Protein AF-G8RK51-F1 (afdb_monomer_lite)

Secondary structure (DSSP, 8-state):
-HHHHHHHHHHHHHHHHTTT--HHHHHHHHHHHHHHHHTTT-HHHHHHHHHHHHHHHHHTT--HHHHHHHHHHHHHHHHHHHHS---HHHHHHHHHHHHHHHHHHHS----TTHHHHHHHHHHHHHHHHHHHHHTT-

Radius of gyration: 16.53 Å; chains: 1; bounding box: 32×39×43 Å

Foldseek 3Di:
DLLVLLLVLQLLLLCLLCVQDDPVLVVLSVVLNVLSVVCSVPVVSLVVSLVSSVVSCVVRVHPLVSNLSSQLSSQSNNCCSPVVDDDPVNNCVSVVVSVVSVVVVVDPDPDPCVVVVVVVVVVVVVCVVCVVVPVPD

Sequence (137 aa):
MNRALSTAFGLVMIAAAAVQADDAALIAAGLATLAVLVGNIFRPVATLAVLMSAAVLVLTDAPAMLAALSGLCAACYLVLRHTAIITAPTVIGAVGFTAAGLAAVSLPLQLPWVPLAAPLAVIALVALASRPFWVGR

Organism: Mycolicibacterium rhodesiae (strain NBB3) (NCBI:txid710685)

Structure (mmCIF, N/CA/C/O backbone):
data_AF-G8RK51-F1
#
_entry.id   AF-G8RK51-F1
#
loop_
_atom_site.group_PDB
_atom_site.id
_atom_site.type_symbol
_atom_site.label_atom_id
_atom_site.label_alt_id
_atom_site.label_comp_id
_atom_site.label_asym_id
_atom_site.label_entity_id
_atom_site.label_seq_id
_atom_site.pdbx_PDB_ins_code
_atom_site.Cartn_x
_atom_site.Cartn_y
_atom_site.Cartn_z
_atom_site.occupancy
_atom_site.B_iso_or_equiv
_atom_site.auth_seq_id
_atom_site.auth_comp_id
_atom_site.auth_asym_id
_atom_site.auth_atom_id
_atom_site.pdbx_PDB_model_num
ATOM 1 N N . MET A 1 1 ? 12.379 -18.432 -10.688 1.00 57.75 1 MET A N 1
ATOM 2 C CA . MET A 1 1 ? 12.466 -17.794 -9.355 1.00 57.75 1 MET A CA 1
ATOM 3 C C . MET A 1 1 ? 11.238 -16.944 -8.997 1.00 57.75 1 MET A C 1
ATOM 5 O O . MET A 1 1 ? 10.668 -17.143 -7.936 1.00 57.75 1 MET A O 1
ATOM 9 N N . ASN A 1 2 ? 10.775 -16.036 -9.867 1.00 69.81 2 ASN A N 1
ATOM 10 C CA . ASN A 1 2 ? 9.863 -14.946 -9.458 1.00 69.81 2 ASN A CA 1
ATOM 11 C C . ASN A 1 2 ? 8.427 -15.373 -9.112 1.00 69.81 2 ASN A C 1
ATOM 13 O O . ASN A 1 2 ? 7.756 -14.684 -8.350 1.00 69.81 2 ASN A O 1
ATOM 17 N N . ARG A 1 3 ? 7.960 -16.526 -9.613 1.00 74.31 3 ARG A N 1
ATOM 18 C CA . ARG A 1 3 ? 6.620 -17.041 -9.281 1.00 74.31 3 ARG A CA 1
ATOM 19 C C . ARG A 1 3 ? 6.511 -17.492 -7.824 1.00 74.31 3 ARG A C 1
ATOM 21 O O . ARG A 1 3 ? 5.536 -17.133 -7.184 1.00 74.31 3 ARG A O 1
ATOM 28 N N . ALA A 1 4 ? 7.519 -18.194 -7.300 1.00 80.25 4 ALA A N 1
ATOM 29 C CA . ALA A 1 4 ? 7.536 -18.654 -5.908 1.00 80.25 4 ALA A CA 1
ATOM 30 C C . ALA A 1 4 ? 7.608 -17.479 -4.916 1.00 80.25 4 ALA A C 1
ATOM 32 O O . ALA A 1 4 ? 6.890 -17.454 -3.920 1.00 80.25 4 ALA A O 1
ATOM 33 N N . LEU A 1 5 ? 8.424 -16.465 -5.230 1.00 80.50 5 LEU A N 1
ATOM 34 C CA . LEU A 1 5 ? 8.485 -15.219 -4.459 1.00 80.50 5 LEU A CA 1
ATOM 35 C C . LEU A 1 5 ? 7.157 -14.457 -4.510 1.00 80.50 5 LEU A C 1
ATOM 37 O O . LEU A 1 5 ? 6.667 -14.019 -3.477 1.00 80.50 5 LEU A O 1
ATOM 41 N N . SER A 1 6 ? 6.542 -14.345 -5.692 1.00 80.06 6 SER A N 1
ATOM 42 C CA . SER A 1 6 ? 5.220 -13.730 -5.847 1.00 80.06 6 SER A CA 1
ATOM 43 C C . SER A 1 6 ? 4.178 -14.456 -4.991 1.00 80.06 6 SER A C 1
ATOM 45 O O . SER A 1 6 ? 3.515 -13.818 -4.180 1.00 80.06 6 SER A O 1
ATOM 47 N N . THR A 1 7 ? 4.087 -15.787 -5.066 1.00 81.50 7 THR A N 1
ATOM 48 C CA . THR A 1 7 ? 3.148 -16.551 -4.229 1.00 81.50 7 THR A CA 1
ATOM 49 C C . THR A 1 7 ? 3.434 -16.395 -2.739 1.00 81.50 7 THR A C 1
ATOM 51 O O . THR A 1 7 ? 2.490 -16.264 -1.971 1.00 81.50 7 THR A O 1
ATOM 54 N N . ALA A 1 8 ? 4.705 -16.339 -2.326 1.00 84.88 8 ALA A N 1
ATOM 55 C CA . ALA A 1 8 ? 5.065 -16.102 -0.931 1.00 84.88 8 ALA A CA 1
ATOM 56 C C . ALA A 1 8 ? 4.563 -14.733 -0.445 1.00 84.88 8 ALA A C 1
ATOM 58 O O . ALA A 1 8 ? 3.883 -14.668 0.574 1.00 84.88 8 ALA A O 1
ATOM 59 N N . PHE A 1 9 ? 4.796 -13.657 -1.206 1.00 83.12 9 PHE A N 1
ATOM 60 C CA . PHE A 1 9 ? 4.247 -12.333 -0.884 1.00 83.12 9 PHE A CA 1
ATOM 61 C C . PHE A 1 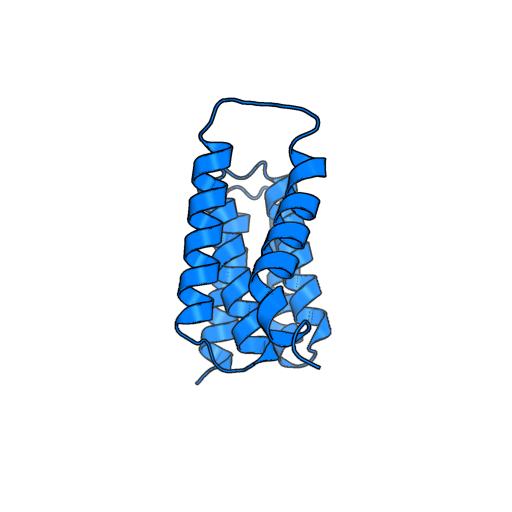9 ? 2.713 -12.326 -0.861 1.00 83.12 9 PHE A C 1
ATOM 63 O O . PHE A 1 9 ? 2.121 -11.723 0.030 1.00 83.12 9 PHE A O 1
ATOM 70 N N . GLY A 1 10 ? 2.064 -13.034 -1.790 1.00 80.81 10 GLY A N 1
ATOM 71 C CA . GLY A 1 10 ? 0.608 -13.177 -1.802 1.00 80.81 10 GLY A CA 1
ATOM 72 C C . GLY A 1 10 ? 0.065 -13.891 -0.557 1.00 80.81 10 GLY A C 1
ATOM 73 O O . GLY A 1 10 ? -0.952 -13.483 -0.008 1.00 80.81 10 GLY A O 1
ATOM 74 N N . LEU A 1 11 ? 0.759 -14.919 -0.066 1.00 84.75 11 LEU A N 1
ATOM 75 C CA . LEU A 1 11 ? 0.377 -15.624 1.160 1.00 84.75 11 LEU A CA 1
ATOM 76 C C . LEU A 1 11 ? 0.626 -14.781 2.414 1.00 84.75 11 LEU A C 1
ATOM 78 O O . LEU A 1 11 ? -0.229 -14.754 3.293 1.00 84.75 11 LEU A O 1
ATOM 82 N N . VAL A 1 12 ? 1.747 -14.054 2.486 1.00 86.06 12 VAL A N 1
ATOM 83 C CA . VAL A 1 12 ? 2.033 -13.140 3.607 1.00 86.06 12 VAL A CA 1
ATOM 84 C C . VAL A 1 12 ? 1.001 -12.011 3.671 1.00 86.06 12 VAL A C 1
ATOM 86 O O . VAL A 1 12 ? 0.545 -11.674 4.759 1.00 86.06 12 VAL A O 1
ATOM 89 N N . MET A 1 13 ? 0.573 -11.475 2.522 1.00 89.00 13 MET A N 1
ATOM 90 C CA . MET A 1 13 ? -0.523 -10.500 2.430 1.00 89.00 13 MET A CA 1
ATOM 91 C C . MET A 1 13 ? -1.809 -11.028 3.084 1.00 89.00 13 MET A C 1
ATOM 93 O O . MET A 1 13 ? -2.408 -10.345 3.915 1.00 89.00 13 MET A O 1
ATOM 97 N N . ILE A 1 14 ? -2.217 -12.251 2.737 1.00 83.69 14 ILE A N 1
ATOM 98 C CA . ILE A 1 14 ? -3.448 -12.853 3.268 1.00 83.69 14 ILE A CA 1
ATOM 99 C C . ILE A 1 14 ? -3.297 -13.172 4.752 1.00 83.69 14 ILE A C 1
ATOM 101 O O . ILE A 1 14 ? -4.195 -12.873 5.532 1.00 83.69 14 ILE A O 1
ATOM 105 N N . ALA A 1 15 ? -2.153 -13.728 5.152 1.00 83.81 15 ALA A N 1
ATOM 106 C CA . ALA A 1 15 ? -1.871 -14.041 6.546 1.00 83.81 15 ALA A CA 1
ATOM 107 C C . ALA A 1 15 ? -1.921 -12.784 7.425 1.00 83.81 15 ALA A C 1
ATOM 109 O O . ALA A 1 15 ? -2.547 -12.810 8.478 1.00 83.81 15 ALA A O 1
ATOM 110 N N . ALA A 1 16 ? -1.334 -11.672 6.969 1.00 80.69 16 ALA A N 1
ATOM 111 C CA . ALA A 1 16 ? -1.388 -10.391 7.672 1.00 80.69 16 ALA A CA 1
ATOM 112 C C . ALA A 1 16 ? -2.821 -9.846 7.785 1.00 80.69 16 ALA A C 1
ATOM 114 O O . ALA A 1 16 ? -3.172 -9.269 8.811 1.00 80.69 16 ALA A O 1
ATOM 115 N N . ALA A 1 17 ? -3.656 -10.049 6.760 1.00 79.81 17 ALA A N 1
ATOM 116 C CA . ALA A 1 17 ? -5.062 -9.653 6.797 1.00 79.81 17 ALA A CA 1
ATOM 117 C C . ALA A 1 17 ? -5.913 -10.536 7.725 1.00 79.81 17 ALA A C 1
ATOM 119 O O . ALA A 1 17 ? -6.859 -10.048 8.329 1.00 79.81 17 ALA A O 1
ATOM 120 N N . ALA A 1 18 ? -5.572 -11.817 7.858 1.00 82.38 18 ALA A N 1
ATOM 121 C CA . ALA A 1 18 ? -6.374 -12.799 8.582 1.00 82.38 18 ALA A CA 1
ATOM 122 C C . ALA A 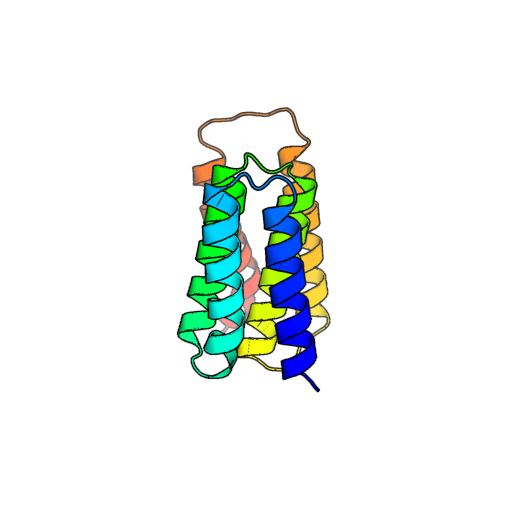1 18 ? -6.031 -12.935 10.079 1.00 82.38 18 ALA A C 1
ATOM 124 O O . ALA A 1 18 ? -6.638 -13.758 10.756 1.00 82.38 18 ALA A O 1
ATOM 125 N N . VAL A 1 19 ? -5.082 -12.157 10.619 1.00 81.81 19 VAL A N 1
ATOM 126 C CA . VAL A 1 19 ? -4.631 -12.288 12.026 1.00 81.81 19 VAL A CA 1
ATOM 127 C C . VAL A 1 19 ? -5.777 -12.145 13.035 1.00 81.81 19 VAL A C 1
ATOM 129 O O . VAL A 1 19 ? -5.760 -12.815 14.062 1.00 81.81 19 VAL A O 1
ATOM 132 N N . GLN A 1 20 ? -6.765 -11.294 12.746 1.00 77.12 20 GLN A N 1
ATOM 133 C CA . GLN A 1 20 ? -7.949 -11.073 13.590 1.00 77.12 20 GLN A CA 1
ATOM 134 C C . GLN A 1 20 ? -9.235 -11.603 12.936 1.00 77.12 20 GLN A C 1
ATOM 136 O O . GLN A 1 20 ? -10.312 -11.059 13.153 1.00 77.12 20 GLN A O 1
ATOM 141 N N . ALA A 1 21 ? -9.132 -12.598 12.055 1.00 76.56 21 ALA A N 1
ATOM 142 C CA . ALA A 1 21 ? -10.294 -13.112 11.346 1.00 76.56 21 ALA A CA 1
ATOM 143 C C . ALA A 1 21 ? -11.175 -14.002 12.240 1.00 76.56 21 ALA A C 1
ATOM 145 O O . ALA A 1 21 ? -10.706 -15.015 12.755 1.00 76.56 21 ALA A O 1
ATOM 146 N N . ASP A 1 22 ? -12.464 -13.664 12.329 1.00 76.56 22 ASP A N 1
ATOM 147 C CA . ASP A 1 22 ? -13.529 -14.552 12.819 1.00 76.56 22 ASP A CA 1
ATOM 148 C C . ASP A 1 22 ? -13.997 -15.542 11.726 1.00 76.56 22 ASP A C 1
ATOM 150 O O . ASP A 1 22 ? -13.546 -15.483 10.576 1.00 76.56 22 ASP A O 1
ATOM 154 N N . ASP A 1 23 ? -14.952 -16.428 12.045 1.00 73.81 23 ASP A N 1
ATOM 155 C CA . ASP A 1 23 ? -15.445 -17.515 11.173 1.00 73.81 23 ASP A CA 1
ATOM 156 C C . ASP A 1 23 ? -15.753 -17.083 9.724 1.00 73.81 23 ASP A C 1
ATOM 158 O O . ASP A 1 23 ? -15.341 -17.738 8.763 1.00 73.81 23 ASP A O 1
ATOM 162 N N . ALA A 1 24 ? -16.433 -15.948 9.529 1.00 72.50 24 ALA A N 1
ATOM 163 C CA . ALA A 1 24 ? -16.757 -15.445 8.190 1.00 72.50 24 ALA A CA 1
ATOM 164 C C . ALA A 1 24 ? -15.527 -14.882 7.446 1.00 72.50 24 ALA A C 1
ATOM 166 O O . ALA A 1 24 ? -15.386 -15.063 6.232 1.00 72.50 24 ALA A O 1
ATOM 167 N N . ALA A 1 25 ? -14.613 -14.228 8.165 1.00 72.25 25 ALA A N 1
ATOM 168 C CA . ALA A 1 25 ? -13.384 -13.672 7.605 1.00 72.25 25 ALA A CA 1
ATOM 169 C C . ALA A 1 25 ? -12.372 -14.775 7.238 1.00 72.25 25 ALA A C 1
ATOM 171 O O . ALA A 1 25 ? -11.624 -14.625 6.270 1.00 72.25 25 ALA A O 1
ATOM 172 N N . LEU A 1 26 ? -12.409 -15.920 7.927 1.00 75.25 26 LEU A N 1
ATOM 173 C CA . LEU A 1 26 ? -11.645 -17.124 7.585 1.00 75.25 26 LEU A CA 1
ATOM 174 C C . LEU A 1 26 ? -12.052 -17.708 6.227 1.00 75.25 26 LEU A C 1
ATOM 176 O O . LEU A 1 26 ? -11.185 -18.083 5.435 1.00 75.25 26 LEU A O 1
ATOM 180 N N . ILE A 1 27 ? -13.351 -17.731 5.910 1.00 78.00 27 ILE A N 1
ATOM 181 C CA . ILE A 1 27 ? -13.840 -18.181 4.596 1.00 78.00 27 ILE A CA 1
ATOM 182 C C . ILE A 1 27 ? -13.327 -17.245 3.493 1.00 78.00 27 ILE A C 1
ATOM 184 O O . ILE A 1 27 ? -12.828 -17.706 2.462 1.00 78.00 27 ILE A O 1
ATOM 188 N N . ALA A 1 28 ? -13.391 -15.930 3.719 1.00 75.31 28 ALA A N 1
ATOM 189 C CA . ALA A 1 28 ? -12.872 -14.934 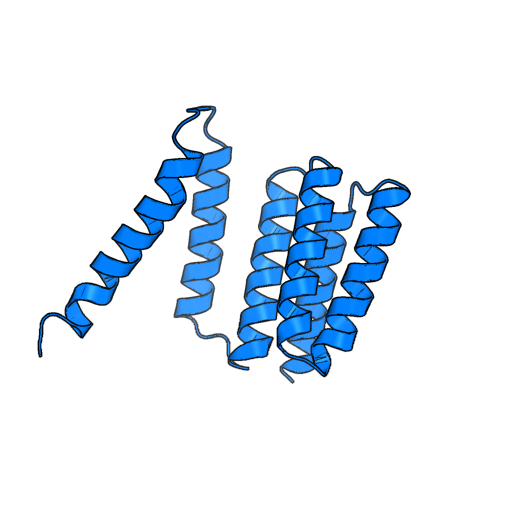2.784 1.00 75.31 28 ALA A CA 1
ATOM 190 C C . ALA A 1 28 ? -11.346 -15.043 2.600 1.00 75.31 28 ALA A C 1
ATOM 192 O O . ALA A 1 28 ? -10.859 -14.980 1.469 1.00 75.31 28 ALA A O 1
ATOM 193 N N . ALA A 1 29 ? -10.591 -15.289 3.675 1.00 75.50 29 ALA A N 1
ATOM 194 C CA . ALA A 1 29 ? -9.155 -15.557 3.607 1.00 75.50 29 ALA A CA 1
ATOM 195 C C . ALA A 1 29 ? -8.858 -16.838 2.808 1.00 75.50 29 ALA A C 1
ATOM 197 O O . ALA A 1 29 ? -7.982 -16.839 1.942 1.00 75.50 29 ALA A O 1
ATOM 198 N N . GLY A 1 30 ? -9.637 -17.903 3.018 1.00 77.38 30 GLY A N 1
ATOM 199 C CA . GLY A 1 30 ? -9.568 -19.132 2.228 1.00 77.38 30 GLY A CA 1
ATOM 200 C C . GLY A 1 30 ? -9.778 -18.872 0.734 1.00 77.38 30 GLY A C 1
ATOM 201 O O . GLY A 1 30 ? -8.947 -19.262 -0.089 1.00 77.38 30 GLY A O 1
ATOM 202 N N . LEU A 1 31 ? -10.818 -18.122 0.366 1.00 77.94 31 LEU A N 1
ATOM 203 C CA . LEU A 1 31 ? -11.055 -17.719 -1.025 1.00 77.94 31 LEU A CA 1
ATOM 204 C C . LEU A 1 31 ? -9.914 -16.860 -1.588 1.00 77.94 31 LEU A C 1
ATOM 206 O O . LEU A 1 31 ? -9.510 -17.063 -2.734 1.00 77.94 31 LEU A O 1
ATOM 210 N N . ALA A 1 32 ? -9.343 -15.953 -0.791 1.00 73.62 32 ALA A N 1
ATOM 211 C CA . ALA A 1 32 ? -8.193 -15.151 -1.198 1.00 73.62 32 ALA A CA 1
ATOM 212 C C . ALA A 1 32 ? -6.959 -16.026 -1.483 1.00 73.62 32 ALA A C 1
ATOM 214 O O . ALA A 1 32 ? -6.267 -15.795 -2.477 1.00 73.62 32 ALA A O 1
ATOM 215 N N . THR A 1 33 ? -6.702 -17.070 -0.682 1.00 79.69 33 THR A N 1
ATOM 216 C CA . THR A 1 33 ? -5.580 -17.996 -0.941 1.00 79.69 33 THR A CA 1
ATOM 217 C C . THR A 1 33 ? -5.763 -18.749 -2.252 1.00 79.69 33 THR A C 1
ATOM 219 O O . THR A 1 33 ? -4.838 -18.810 -3.066 1.00 79.69 33 THR A O 1
ATOM 222 N N . LEU A 1 34 ? -6.976 -19.244 -2.516 1.00 77.88 34 LEU A N 1
ATOM 223 C CA . LEU A 1 34 ? -7.314 -19.875 -3.788 1.00 77.88 34 LEU A CA 1
ATOM 224 C C . LEU A 1 34 ? -7.146 -18.891 -4.947 1.00 77.88 34 LEU A C 1
ATOM 226 O O . LEU A 1 34 ? -6.559 -19.245 -5.967 1.00 77.88 34 LEU A O 1
ATOM 230 N N . ALA A 1 35 ? -7.574 -17.639 -4.781 1.00 71.56 35 ALA A N 1
ATOM 231 C CA . ALA A 1 35 ? -7.387 -16.600 -5.785 1.00 71.56 35 ALA A CA 1
ATOM 232 C C . ALA A 1 35 ? -5.901 -16.290 -6.043 1.00 71.56 35 ALA A C 1
ATOM 234 O O . ALA A 1 35 ? -5.528 -16.096 -7.194 1.00 71.56 35 ALA A O 1
ATOM 235 N N . VAL A 1 36 ? -5.017 -16.312 -5.038 1.00 74.00 36 VAL A N 1
ATOM 236 C CA . VAL A 1 36 ? -3.561 -16.168 -5.256 1.00 74.00 36 VAL A CA 1
ATOM 237 C C . VAL A 1 36 ? -3.006 -17.333 -6.081 1.00 74.00 36 VAL A C 1
ATOM 239 O O . VAL A 1 36 ? -2.211 -17.112 -7.002 1.00 74.00 36 VAL A O 1
ATOM 242 N N . LEU A 1 37 ? -3.445 -18.561 -5.788 1.00 75.31 37 LEU A N 1
ATOM 243 C CA . LEU A 1 37 ? -3.015 -19.775 -6.489 1.00 75.31 37 LEU A CA 1
ATOM 244 C C . LEU A 1 37 ? -3.523 -19.810 -7.939 1.00 75.31 37 LEU A C 1
ATOM 246 O O . LEU A 1 37 ? -2.735 -20.013 -8.862 1.00 75.31 37 LEU A O 1
ATOM 250 N N . VAL A 1 38 ? -4.810 -19.536 -8.166 1.00 73.25 38 VAL A N 1
ATOM 251 C CA . VAL A 1 38 ? -5.424 -19.436 -9.506 1.00 73.25 38 VAL A CA 1
ATOM 252 C C . VAL A 1 38 ? -4.898 -18.215 -10.260 1.00 73.25 38 VAL A C 1
ATOM 254 O O . VAL A 1 38 ? -4.678 -18.253 -11.474 1.00 73.25 38 VAL A O 1
ATOM 257 N N . GLY A 1 39 ? -4.592 -17.153 -9.518 1.00 62.03 39 GL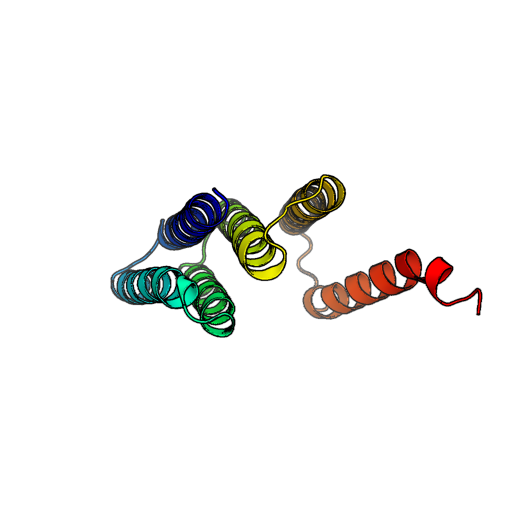Y A N 1
ATOM 258 C CA . GLY A 1 39 ? -3.879 -15.970 -9.965 1.00 62.03 39 GLY A CA 1
ATOM 259 C C . GLY A 1 39 ? -2.562 -16.304 -10.636 1.00 62.03 39 GLY A C 1
ATOM 260 O O . GLY A 1 39 ? -2.141 -15.527 -11.480 1.00 62.03 39 GLY A O 1
ATOM 261 N N . ASN A 1 40 ? -1.959 -17.475 -10.374 1.00 65.00 40 ASN A N 1
ATOM 262 C CA . ASN A 1 40 ? -0.776 -17.954 -11.083 1.00 65.00 40 ASN A CA 1
ATOM 263 C C . ASN A 1 40 ? -1.023 -18.234 -12.581 1.00 65.00 40 ASN A C 1
ATOM 265 O O . ASN A 1 40 ? -0.092 -18.114 -13.384 1.00 65.00 40 ASN A O 1
ATOM 269 N N . ILE A 1 41 ? -2.263 -18.535 -12.968 1.00 63.72 41 ILE A N 1
ATOM 270 C CA . ILE A 1 41 ? -2.672 -18.864 -14.340 1.00 63.72 41 ILE A CA 1
ATOM 271 C C . ILE A 1 41 ? -3.263 -17.628 -15.031 1.00 63.72 41 ILE A C 1
ATOM 273 O O . ILE A 1 41 ? -2.869 -17.308 -16.150 1.00 63.72 41 ILE A O 1
ATOM 277 N N . PHE A 1 42 ? -4.110 -16.858 -14.337 1.00 64.44 42 PHE A N 1
ATOM 278 C CA . PHE A 1 42 ? -4.813 -15.704 -14.908 1.00 64.44 42 PHE A CA 1
ATOM 279 C C . PHE A 1 42 ? -4.429 -14.387 -14.217 1.00 64.44 42 PHE A C 1
ATOM 281 O O . PHE A 1 42 ? -4.652 -14.203 -13.024 1.00 64.44 42 PHE A O 1
ATOM 288 N N . ARG A 1 43 ? -3.877 -13.431 -14.981 1.00 67.94 43 ARG A N 1
ATOM 289 C CA . ARG A 1 43 ? -3.505 -12.081 -14.501 1.00 67.94 43 ARG A CA 1
ATOM 290 C C . ARG A 1 43 ? -4.618 -11.316 -13.754 1.00 67.94 43 ARG A C 1
ATOM 292 O O . ARG A 1 43 ? -4.302 -10.789 -12.692 1.00 67.94 43 ARG A O 1
ATOM 299 N N . PRO A 1 44 ? -5.884 -11.268 -14.218 1.00 68.12 44 PRO A N 1
ATOM 300 C CA . PRO A 1 44 ? -6.935 -10.517 -13.517 1.00 68.12 44 PRO A CA 1
ATOM 301 C C . PRO A 1 44 ? -7.346 -11.144 -12.176 1.00 68.12 44 PRO A C 1
ATOM 303 O O . PRO A 1 44 ? -7.891 -10.473 -11.308 1.00 68.12 44 PRO A O 1
ATOM 306 N N . VAL A 1 45 ? -7.050 -12.424 -11.953 1.00 73.31 45 VAL A N 1
ATOM 307 C CA . VAL A 1 45 ? -7.376 -13.083 -10.681 1.00 73.31 45 VAL A CA 1
ATOM 308 C C . VAL A 1 45 ? -6.432 -12.614 -9.564 1.00 73.31 45 VAL A C 1
ATOM 310 O O . VAL A 1 45 ? -6.819 -12.577 -8.399 1.00 73.31 45 VAL A O 1
ATOM 313 N N . ALA A 1 46 ? -5.235 -12.131 -9.915 1.00 69.94 46 ALA A N 1
ATOM 314 C CA . ALA A 1 46 ? -4.312 -11.530 -8.956 1.00 69.94 46 ALA A CA 1
ATOM 315 C C . ALA A 1 46 ? -4.874 -10.242 -8.326 1.00 69.94 46 ALA A C 1
ATOM 317 O O . ALA A 1 46 ? -4.687 -10.015 -7.135 1.00 69.94 46 ALA A O 1
ATOM 318 N N . THR A 1 47 ? -5.595 -9.411 -9.087 1.00 79.00 47 THR A N 1
ATOM 319 C CA . THR A 1 47 ? -6.227 -8.203 -8.533 1.00 79.00 47 THR A CA 1
ATOM 320 C C . THR A 1 47 ? -7.434 -8.549 -7.667 1.00 79.00 47 THR A C 1
ATOM 322 O O . THR A 1 47 ? -7.629 -7.924 -6.630 1.00 79.00 47 THR A O 1
ATOM 325 N N . LEU A 1 48 ? -8.200 -9.585 -8.032 1.00 75.31 48 LEU A N 1
ATOM 326 C CA . LEU A 1 48 ? -9.294 -10.089 -7.193 1.00 75.31 48 LEU A CA 1
ATOM 327 C C . LEU A 1 48 ? -8.794 -10.608 -5.842 1.00 75.31 48 LEU A C 1
ATOM 329 O O . LEU A 1 48 ? -9.422 -10.330 -4.826 1.00 75.31 48 LEU A O 1
ATOM 333 N N . ALA A 1 49 ? -7.652 -11.301 -5.810 1.00 75.25 49 ALA A N 1
ATOM 334 C CA . ALA A 1 49 ? -7.046 -11.753 -4.560 1.00 75.25 49 ALA A CA 1
ATOM 335 C C . ALA A 1 49 ? -6.726 -10.581 -3.616 1.00 75.25 49 ALA A C 1
ATOM 337 O O . ALA A 1 49 ? -7.029 -10.643 -2.427 1.00 75.25 49 ALA A O 1
ATOM 338 N N . VAL A 1 50 ? -6.173 -9.489 -4.156 1.00 82.31 50 VAL A N 1
ATOM 339 C CA . VAL A 1 50 ? -5.880 -8.273 -3.382 1.00 82.31 50 VAL A CA 1
ATOM 340 C C . VAL A 1 50 ? -7.167 -7.610 -2.885 1.00 82.31 50 VAL A C 1
ATOM 342 O O . VAL A 1 50 ? -7.235 -7.227 -1.721 1.00 82.31 50 VAL A O 1
ATOM 345 N N . LEU A 1 51 ? -8.203 -7.522 -3.726 1.00 83.44 51 LEU A N 1
ATOM 346 C CA . LEU A 1 51 ? -9.505 -6.973 -3.327 1.00 83.44 51 LEU A CA 1
ATOM 347 C C . LEU A 1 51 ? -10.162 -7.798 -2.213 1.00 83.44 51 LEU A C 1
ATOM 349 O O . LEU A 1 51 ? -10.689 -7.225 -1.265 1.00 83.44 51 LEU A O 1
ATOM 353 N N . MET A 1 52 ? -10.083 -9.128 -2.290 1.00 77.62 52 MET A N 1
ATOM 354 C CA . MET A 1 52 ? -10.571 -10.011 -1.227 1.00 77.62 52 MET A CA 1
ATOM 355 C C . MET A 1 52 ? -9.781 -9.813 0.069 1.00 77.62 52 MET A C 1
ATOM 357 O O . MET A 1 52 ? -10.377 -9.687 1.133 1.00 77.62 52 MET A O 1
ATOM 361 N N . SER A 1 53 ? -8.453 -9.697 -0.008 1.00 80.06 53 SER A N 1
ATOM 362 C CA . SER A 1 53 ? -7.622 -9.423 1.170 1.00 80.06 53 SER A CA 1
ATOM 363 C C . SER A 1 53 ? -7.931 -8.056 1.799 1.00 80.06 53 SER A C 1
ATOM 365 O O . SER A 1 53 ? -7.936 -7.930 3.021 1.00 80.06 53 SER A O 1
ATOM 367 N N . ALA A 1 54 ? -8.234 -7.041 0.984 1.00 82.69 54 ALA A N 1
ATOM 368 C CA . ALA A 1 54 ? -8.675 -5.734 1.462 1.00 82.69 54 ALA A CA 1
ATOM 369 C C . ALA A 1 54 ? -10.050 -5.805 2.146 1.00 82.69 54 ALA A C 1
ATOM 371 O O . ALA A 1 54 ? -10.242 -5.186 3.188 1.00 82.69 54 ALA A O 1
ATOM 372 N N . ALA A 1 55 ? -10.981 -6.600 1.611 1.00 82.38 55 ALA A N 1
ATOM 373 C CA . ALA A 1 55 ? -12.270 -6.837 2.255 1.00 82.38 55 ALA A CA 1
ATOM 374 C C . ALA A 1 55 ? -12.101 -7.491 3.638 1.00 82.38 55 ALA A C 1
ATOM 376 O O . ALA A 1 55 ? -12.753 -7.065 4.585 1.00 82.38 55 ALA A O 1
ATOM 377 N N . VAL A 1 56 ? -11.181 -8.456 3.782 1.00 81.88 56 VAL A N 1
ATOM 378 C CA . VAL A 1 56 ? -10.863 -9.076 5.084 1.00 81.88 56 VAL A CA 1
ATOM 379 C C . VAL A 1 56 ? -10.357 -8.036 6.090 1.00 81.88 56 VAL A C 1
ATOM 381 O O . VAL A 1 56 ? -10.828 -8.018 7.222 1.00 81.88 56 VAL A O 1
ATOM 384 N N . LEU A 1 57 ? -9.450 -7.137 5.690 1.00 85.25 57 LEU A N 1
ATOM 385 C CA . LEU A 1 57 ? -8.942 -6.079 6.579 1.00 85.25 57 LEU A CA 1
ATOM 386 C C . LEU A 1 57 ? -10.054 -5.150 7.088 1.00 85.25 57 LEU A C 1
ATOM 388 O O . LEU A 1 57 ? -10.030 -4.759 8.250 1.00 85.25 57 LEU A O 1
ATOM 392 N N . VAL A 1 58 ? -11.014 -4.806 6.223 1.00 84.94 58 VAL A N 1
ATOM 393 C CA . VAL A 1 58 ? -12.155 -3.946 6.583 1.00 84.94 58 VAL A CA 1
ATOM 394 C C . VAL A 1 58 ? -13.124 -4.678 7.505 1.00 84.94 58 VAL A C 1
ATOM 396 O O . VAL A 1 58 ? -13.585 -4.105 8.481 1.00 84.94 58 VAL A O 1
ATOM 399 N N . LEU A 1 59 ? -13.419 -5.948 7.217 1.00 81.44 59 LEU A N 1
ATOM 400 C CA . LEU A 1 59 ? -14.336 -6.754 8.027 1.00 81.44 59 LEU A CA 1
ATOM 401 C C . LEU A 1 59 ? -13.794 -7.050 9.430 1.00 81.44 59 LEU A C 1
ATOM 403 O O . LEU A 1 59 ? -14.581 -7.297 10.335 1.00 81.44 59 LEU A O 1
ATOM 407 N N . THR A 1 60 ? -12.471 -7.062 9.593 1.00 82.75 60 THR A N 1
ATOM 408 C CA . THR A 1 60 ? -11.796 -7.413 10.853 1.00 82.75 60 THR A CA 1
ATOM 409 C C . THR A 1 60 ? -11.313 -6.198 11.642 1.00 82.75 60 THR A C 1
ATOM 411 O O . THR A 1 60 ? -10.599 -6.380 12.629 1.00 82.75 60 THR A O 1
ATOM 414 N N . ASP A 1 61 ? -11.639 -4.975 11.193 1.00 82.00 61 ASP A N 1
ATOM 415 C CA . ASP A 1 61 ? -11.125 -3.715 11.753 1.00 82.00 61 ASP A CA 1
ATOM 416 C C . ASP A 1 61 ? -9.618 -3.809 12.067 1.00 82.00 61 ASP A C 1
ATOM 418 O O . ASP A 1 61 ? -9.139 -3.552 13.177 1.00 82.00 61 ASP A O 1
ATOM 422 N N . ALA A 1 62 ? -8.852 -4.276 11.075 1.00 83.44 62 ALA A N 1
ATOM 423 C CA . ALA A 1 62 ? -7.457 -4.634 11.276 1.00 83.44 62 ALA A CA 1
ATOM 424 C C . ALA A 1 62 ? -6.603 -3.418 11.689 1.00 83.44 62 ALA A C 1
ATOM 426 O O . ALA A 1 62 ? -6.699 -2.353 11.068 1.00 83.44 62 ALA A O 1
ATOM 427 N N . PRO A 1 63 ? -5.692 -3.556 12.676 1.00 86.12 63 PRO A N 1
ATOM 428 C CA . PRO A 1 63 ? -4.808 -2.473 13.072 1.00 86.12 63 PRO A CA 1
ATOM 429 C C . PRO A 1 63 ? -3.944 -2.007 11.901 1.00 86.12 63 PRO A C 1
ATOM 431 O O . PRO A 1 63 ? -3.477 -2.800 11.077 1.00 86.12 63 PRO A O 1
ATOM 434 N N . ALA A 1 64 ? -3.658 -0.704 11.879 1.00 86.38 64 ALA A N 1
ATOM 435 C CA . ALA A 1 64 ? -2.975 -0.030 10.777 1.00 86.38 64 ALA A CA 1
ATOM 436 C C . ALA A 1 64 ? -1.642 -0.690 10.371 1.00 86.38 64 ALA A C 1
ATOM 438 O O . ALA A 1 64 ? -1.308 -0.736 9.189 1.00 86.38 64 ALA A O 1
ATOM 439 N N . MET A 1 65 ? -0.904 -1.255 11.332 1.00 88.69 65 MET A N 1
ATOM 440 C CA . MET A 1 65 ? 0.353 -1.970 11.086 1.00 88.69 65 MET A CA 1
ATOM 441 C C . MET A 1 65 ? 0.159 -3.233 10.225 1.00 88.69 65 MET A C 1
ATOM 443 O O . MET A 1 65 ? 0.933 -3.477 9.298 1.00 88.69 65 MET A O 1
ATOM 447 N N . LEU A 1 66 ? -0.885 -4.025 10.495 1.00 86.56 66 LEU A N 1
ATOM 448 C CA . LEU A 1 66 ? -1.189 -5.241 9.733 1.00 86.56 66 LEU 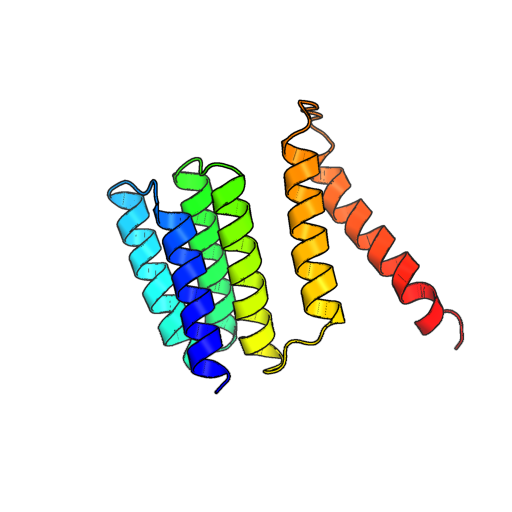A CA 1
ATOM 449 C C . LEU A 1 66 ? -1.733 -4.905 8.343 1.00 86.56 66 LEU A C 1
ATOM 451 O O . LEU A 1 66 ? -1.336 -5.532 7.359 1.00 86.56 66 LEU A O 1
ATOM 455 N N . ALA A 1 67 ? -2.561 -3.863 8.245 1.00 88.06 67 ALA A N 1
ATOM 456 C CA . ALA A 1 67 ? -3.029 -3.343 6.964 1.00 88.06 67 ALA A CA 1
ATOM 457 C C . ALA A 1 67 ? -1.863 -2.841 6.090 1.00 88.06 67 ALA A C 1
ATOM 459 O O . ALA A 1 67 ? -1.801 -3.149 4.899 1.00 88.06 67 ALA A O 1
ATOM 460 N N . ALA A 1 68 ? -0.897 -2.134 6.685 1.00 89.81 68 ALA A N 1
ATOM 461 C CA . ALA A 1 68 ? 0.301 -1.654 6.002 1.00 89.81 68 ALA A CA 1
ATOM 462 C C . ALA A 1 68 ? 1.186 -2.802 5.487 1.00 89.81 68 ALA A C 1
ATOM 464 O O . ALA A 1 68 ? 1.614 -2.776 4.331 1.00 89.81 68 ALA A O 1
ATOM 465 N N . LEU A 1 69 ? 1.426 -3.830 6.310 1.00 89.44 69 LEU A N 1
ATOM 466 C CA . LEU A 1 69 ? 2.173 -5.029 5.912 1.00 89.44 69 LEU A CA 1
ATOM 467 C C . LEU A 1 69 ? 1.473 -5.790 4.783 1.00 89.44 69 LEU A C 1
ATOM 469 O O . LEU A 1 69 ? 2.117 -6.166 3.801 1.00 89.44 69 LEU A O 1
ATOM 473 N N . SER A 1 70 ? 0.157 -5.978 4.905 1.00 89.19 70 SER A N 1
ATOM 474 C CA . SER A 1 70 ? -0.667 -6.620 3.882 1.00 89.19 70 SER A CA 1
ATOM 475 C C . SER A 1 70 ? -0.593 -5.863 2.553 1.00 89.19 70 SER A C 1
ATOM 477 O O . SER A 1 70 ? -0.252 -6.454 1.528 1.00 89.19 70 SER A O 1
ATOM 479 N N . GLY A 1 71 ? -0.788 -4.541 2.573 1.00 87.38 71 GLY A N 1
ATOM 480 C CA . GLY A 1 71 ? -0.701 -3.690 1.384 1.00 87.38 71 GLY A CA 1
ATOM 481 C C . GLY A 1 71 ? 0.689 -3.674 0.737 1.00 87.38 71 GLY A C 1
ATOM 482 O O . GLY A 1 71 ? 0.798 -3.744 -0.488 1.00 87.38 71 GLY A O 1
ATOM 483 N N . LEU A 1 72 ? 1.764 -3.650 1.532 1.00 89.81 72 LEU A N 1
ATOM 484 C CA . LEU A 1 72 ? 3.134 -3.718 1.013 1.00 89.81 72 LEU A CA 1
ATOM 485 C C . LEU A 1 72 ? 3.408 -5.069 0.331 1.00 89.81 72 LEU A C 1
ATOM 487 O O . LEU A 1 72 ? 3.962 -5.116 -0.770 1.00 89.81 72 LEU A O 1
ATOM 491 N N . CYS A 1 73 ? 2.965 -6.172 0.941 1.00 87.06 73 CYS A N 1
ATOM 492 C CA . CYS A 1 73 ? 3.068 -7.503 0.346 1.00 87.06 73 CYS A CA 1
ATOM 493 C C . CYS A 1 73 ? 2.212 -7.630 -0.923 1.00 87.06 73 CYS A C 1
ATOM 495 O O . CYS A 1 73 ? 2.668 -8.212 -1.910 1.00 87.06 73 CYS A O 1
ATOM 497 N N . ALA A 1 74 ? 1.020 -7.025 -0.942 1.00 85.81 74 ALA A N 1
ATOM 498 C CA . ALA A 1 74 ? 0.156 -6.949 -2.117 1.00 85.81 74 ALA A CA 1
ATOM 499 C C . ALA A 1 74 ? 0.842 -6.222 -3.284 1.00 85.81 74 ALA A C 1
ATOM 501 O O . ALA A 1 74 ? 0.812 -6.697 -4.421 1.00 85.81 74 ALA A O 1
ATOM 502 N N . ALA A 1 75 ? 1.515 -5.101 -3.009 1.00 87.44 75 ALA A N 1
ATOM 503 C CA . ALA A 1 75 ? 2.269 -4.359 -4.015 1.00 87.44 75 ALA A CA 1
ATOM 504 C C . ALA A 1 75 ? 3.399 -5.216 -4.608 1.00 87.44 75 ALA A C 1
ATOM 506 O O . ALA A 1 75 ? 3.497 -5.348 -5.830 1.00 87.44 75 ALA A O 1
ATOM 507 N N . CYS A 1 76 ? 4.199 -5.875 -3.762 1.00 85.56 76 CYS A N 1
ATOM 508 C CA . CYS A 1 76 ? 5.239 -6.806 -4.210 1.00 85.56 76 CYS A CA 1
ATOM 509 C C . CYS A 1 76 ? 4.662 -7.963 -5.042 1.00 85.56 76 CYS A C 1
ATOM 511 O O . CYS A 1 76 ? 5.217 -8.300 -6.093 1.00 85.56 76 CYS A O 1
ATOM 513 N N . TYR A 1 77 ? 3.532 -8.539 -4.613 1.00 83.44 77 TYR A N 1
ATOM 514 C CA . TYR A 1 77 ? 2.822 -9.592 -5.340 1.00 83.44 77 TYR A CA 1
ATOM 515 C C . TYR A 1 77 ? 2.436 -9.131 -6.748 1.00 83.44 77 TYR A C 1
ATOM 517 O O . TYR A 1 77 ? 2.794 -9.798 -7.723 1.00 83.44 77 TYR A O 1
ATOM 525 N N . LEU A 1 78 ? 1.769 -7.978 -6.869 1.00 84.38 78 LEU A N 1
ATOM 526 C CA . LEU A 1 78 ? 1.299 -7.448 -8.148 1.00 84.38 78 LEU A CA 1
ATOM 527 C C . LEU A 1 78 ? 2.444 -7.029 -9.070 1.00 84.38 78 LEU A C 1
ATOM 529 O O . LEU A 1 78 ? 2.379 -7.327 -10.264 1.00 84.38 78 LEU A O 1
ATOM 533 N N . VAL A 1 79 ? 3.496 -6.393 -8.548 1.00 85.75 79 VAL A N 1
ATOM 534 C CA . VAL A 1 79 ? 4.677 -6.020 -9.342 1.00 85.75 79 VAL A CA 1
ATOM 535 C C . VAL A 1 79 ? 5.333 -7.276 -9.904 1.00 85.75 79 VAL A C 1
ATOM 537 O O . VAL A 1 79 ? 5.427 -7.420 -11.120 1.00 85.75 79 VAL A O 1
ATOM 540 N N . LEU A 1 80 ? 5.677 -8.256 -9.061 1.00 83.62 80 LEU A N 1
ATOM 541 C CA . LEU A 1 80 ? 6.261 -9.516 -9.536 1.00 83.62 80 LEU A CA 1
ATOM 542 C C . LEU A 1 80 ? 5.337 -10.253 -10.509 1.00 83.62 80 LEU A C 1
ATOM 544 O O . LEU A 1 80 ? 5.816 -10.909 -11.434 1.00 83.62 80 LEU A O 1
ATOM 548 N N . ARG A 1 81 ? 4.017 -10.126 -10.343 1.00 80.75 81 ARG A N 1
ATOM 549 C CA . ARG A 1 81 ? 3.043 -10.739 -11.245 1.00 80.75 81 ARG A CA 1
ATOM 550 C C . ARG A 1 81 ? 3.000 -10.078 -12.625 1.00 80.75 81 ARG A C 1
ATOM 552 O O . ARG A 1 81 ? 2.780 -10.769 -13.623 1.00 80.75 81 ARG A O 1
ATOM 559 N N . HIS A 1 82 ? 3.193 -8.765 -12.705 1.00 80.12 82 HIS A N 1
ATOM 560 C CA . HIS A 1 82 ? 3.027 -8.010 -13.948 1.00 80.12 82 HIS A CA 1
ATOM 561 C C . HIS A 1 82 ? 4.346 -7.713 -14.659 1.00 80.12 82 HIS A C 1
ATOM 563 O O . HIS A 1 82 ? 4.396 -7.818 -15.882 1.00 80.12 82 HIS A O 1
ATOM 569 N N . THR A 1 83 ? 5.413 -7.406 -13.931 1.00 81.31 83 THR A N 1
ATOM 570 C CA . THR A 1 83 ? 6.708 -7.008 -14.505 1.00 81.31 83 THR A CA 1
ATOM 571 C C . THR A 1 83 ? 7.781 -8.080 -14.356 1.00 81.31 83 THR A C 1
ATOM 573 O O . THR A 1 83 ? 8.842 -7.955 -14.958 1.00 81.31 83 THR A O 1
ATOM 576 N N . ALA A 1 84 ? 7.536 -9.121 -13.549 1.00 79.25 84 ALA A N 1
ATOM 577 C CA . ALA A 1 84 ? 8.497 -10.144 -13.132 1.00 79.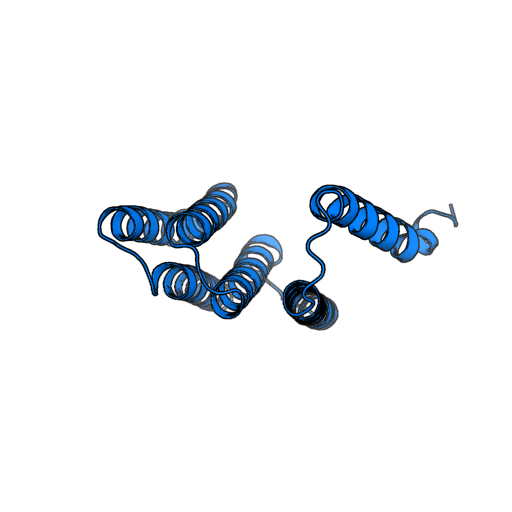25 84 ALA A CA 1
ATOM 578 C C . ALA A 1 84 ? 9.727 -9.621 -12.368 1.00 79.25 84 ALA A C 1
ATOM 580 O O . ALA A 1 84 ? 10.354 -10.411 -11.676 1.00 79.25 84 ALA A O 1
ATOM 581 N N . ILE A 1 85 ? 10.070 -8.336 -12.436 1.00 83.31 85 ILE A N 1
ATOM 582 C CA . ILE A 1 85 ? 11.264 -7.745 -11.828 1.00 83.31 85 ILE A CA 1
ATOM 583 C C . ILE A 1 85 ? 10.838 -6.595 -10.916 1.00 83.31 85 ILE A C 1
ATOM 585 O O . ILE A 1 85 ? 10.069 -5.721 -11.322 1.00 83.31 85 ILE A O 1
ATOM 589 N N . ILE A 1 86 ? 11.369 -6.593 -9.694 1.00 82.94 86 ILE A N 1
ATOM 590 C CA . ILE A 1 86 ? 11.294 -5.461 -8.769 1.00 82.94 86 ILE A CA 1
ATOM 591 C C . ILE A 1 86 ? 12.584 -4.654 -8.922 1.00 82.94 86 ILE A C 1
ATOM 593 O O . ILE A 1 86 ? 13.677 -5.204 -8.805 1.00 82.94 86 ILE A O 1
ATOM 597 N N . THR A 1 87 ? 12.460 -3.354 -9.177 1.00 88.38 87 THR A N 1
ATOM 598 C CA . THR A 1 87 ? 13.604 -2.439 -9.267 1.00 88.38 87 THR A CA 1
ATOM 599 C C . THR A 1 87 ? 13.743 -1.626 -7.979 1.00 88.38 87 THR A C 1
ATOM 601 O O . THR A 1 87 ? 12.775 -1.455 -7.234 1.00 88.38 87 THR A O 1
ATOM 604 N N . ALA A 1 88 ? 14.940 -1.098 -7.705 1.00 89.06 88 ALA A N 1
ATOM 605 C CA . ALA A 1 88 ? 15.183 -0.270 -6.520 1.00 89.06 88 ALA A CA 1
ATOM 606 C C . ALA A 1 88 ? 14.221 0.936 -6.397 1.00 89.06 88 ALA A C 1
ATOM 608 O O . ALA A 1 88 ? 13.681 1.131 -5.308 1.00 89.06 88 ALA A O 1
ATOM 609 N N . PRO A 1 89 ? 13.902 1.689 -7.475 1.00 86.69 89 PRO A N 1
ATOM 610 C CA . PRO A 1 89 ? 12.907 2.761 -7.409 1.00 86.69 89 PRO A CA 1
ATOM 611 C C . PRO A 1 89 ? 11.526 2.273 -6.964 1.00 86.69 89 PRO A C 1
ATOM 613 O O . PRO A 1 89 ? 10.847 2.958 -6.206 1.00 86.69 89 PRO A O 1
ATOM 616 N N . THR A 1 90 ? 11.117 1.072 -7.389 1.00 86.38 90 THR A N 1
ATOM 617 C CA . THR A 1 90 ? 9.842 0.476 -6.971 1.00 86.38 90 THR A CA 1
ATOM 618 C C . THR A 1 90 ? 9.837 0.140 -5.485 1.00 86.38 90 THR A C 1
ATOM 620 O O . THR A 1 90 ? 8.853 0.430 -4.811 1.00 86.38 90 THR A O 1
ATOM 623 N N . VAL A 1 91 ? 10.928 -0.426 -4.956 1.00 88.88 91 VAL A N 1
ATOM 624 C CA . VAL A 1 91 ? 11.045 -0.728 -3.518 1.00 88.88 91 VAL A CA 1
ATOM 625 C C . VAL A 1 91 ? 11.000 0.553 -2.695 1.00 88.88 91 VAL A C 1
ATOM 627 O O . VAL A 1 91 ? 10.231 0.635 -1.743 1.00 88.88 91 VAL A O 1
ATOM 630 N N . ILE A 1 92 ? 11.776 1.567 -3.087 1.00 91.25 92 ILE A N 1
ATOM 631 C CA . ILE A 1 92 ? 11.817 2.861 -2.396 1.00 91.25 92 ILE A CA 1
ATOM 632 C C . ILE A 1 92 ? 10.434 3.518 -2.417 1.00 91.25 92 ILE A C 1
ATOM 634 O O . ILE A 1 92 ? 9.968 3.987 -1.382 1.00 91.25 92 ILE A O 1
ATOM 638 N N . GLY A 1 93 ? 9.751 3.504 -3.566 1.00 87.38 93 GLY A N 1
ATOM 639 C CA . GLY A 1 93 ? 8.399 4.042 -3.696 1.00 87.38 93 GLY A CA 1
ATOM 640 C C . GLY A 1 93 ? 7.380 3.304 -2.829 1.00 87.38 93 GLY A C 1
ATOM 641 O O . GLY A 1 93 ? 6.614 3.945 -2.116 1.00 87.38 93 GLY A O 1
ATOM 642 N N . ALA A 1 94 ? 7.394 1.968 -2.841 1.00 88.38 94 ALA A N 1
ATOM 643 C CA . ALA A 1 94 ? 6.469 1.157 -2.053 1.00 88.38 94 ALA A CA 1
ATOM 644 C C . ALA A 1 94 ? 6.681 1.358 -0.545 1.00 88.38 94 ALA A C 1
ATOM 646 O O . ALA A 1 94 ? 5.739 1.695 0.166 1.00 88.38 94 ALA A O 1
ATOM 647 N N . VAL A 1 95 ? 7.923 1.233 -0.067 1.00 91.56 95 VAL A N 1
ATOM 648 C CA . VAL A 1 95 ? 8.263 1.414 1.354 1.00 91.56 95 VAL A CA 1
ATOM 649 C C . VAL A 1 95 ? 8.012 2.854 1.801 1.00 91.56 95 VAL A C 1
ATOM 651 O O . VAL A 1 95 ? 7.436 3.070 2.864 1.00 91.56 95 VAL A O 1
ATOM 654 N N . GLY A 1 96 ? 8.392 3.842 0.984 1.00 91.44 96 GLY A N 1
ATOM 655 C CA . GLY A 1 96 ? 8.165 5.257 1.272 1.00 91.44 96 GLY A CA 1
ATOM 656 C C . GLY A 1 96 ? 6.680 5.606 1.361 1.00 91.44 96 GLY A C 1
ATOM 657 O O . GLY A 1 96 ? 6.271 6.316 2.277 1.00 91.44 96 GLY A O 1
ATOM 658 N N . PHE A 1 97 ? 5.854 5.056 0.468 1.00 87.88 97 PHE A N 1
ATOM 659 C CA . PHE A 1 97 ? 4.404 5.235 0.516 1.00 87.88 97 PHE A CA 1
ATOM 660 C C . PHE A 1 97 ? 3.785 4.577 1.754 1.00 87.88 97 PHE A C 1
ATOM 662 O O . PHE A 1 97 ? 2.970 5.198 2.432 1.00 87.88 97 PHE A O 1
ATOM 669 N N . THR A 1 98 ? 4.206 3.356 2.103 1.00 90.50 98 THR A N 1
ATOM 670 C CA . THR A 1 98 ? 3.752 2.683 3.329 1.00 90.50 98 THR A CA 1
ATOM 671 C C . THR A 1 98 ? 4.140 3.472 4.580 1.00 90.50 98 THR A C 1
ATOM 673 O O . THR A 1 98 ? 3.309 3.656 5.468 1.00 90.50 98 THR A O 1
ATOM 676 N N . ALA A 1 99 ? 5.368 3.996 4.637 1.00 89.88 99 ALA A N 1
ATOM 677 C CA . ALA A 1 99 ? 5.833 4.832 5.740 1.00 89.88 99 ALA A CA 1
ATOM 678 C C . ALA A 1 99 ? 5.026 6.136 5.850 1.00 89.88 99 ALA A C 1
ATOM 680 O O . ALA A 1 99 ? 4.588 6.493 6.943 1.00 89.88 99 ALA A O 1
ATOM 681 N N . ALA A 1 100 ? 4.769 6.813 4.727 1.00 89.12 100 ALA A N 1
ATOM 682 C CA . ALA A 1 100 ? 3.936 8.013 4.691 1.00 89.12 100 ALA A CA 1
ATOM 683 C C . ALA A 1 100 ? 2.490 7.728 5.137 1.00 89.12 100 ALA A C 1
ATOM 685 O O . ALA A 1 100 ? 1.923 8.508 5.899 1.00 89.12 100 ALA A O 1
ATOM 686 N N . GLY A 1 101 ? 1.911 6.597 4.722 1.00 86.75 101 GLY A N 1
ATOM 687 C CA . GLY A 1 101 ? 0.579 6.164 5.150 1.00 86.75 101 GLY A CA 1
ATOM 688 C C . GLY A 1 101 ? 0.497 5.893 6.654 1.00 86.75 101 GLY A C 1
ATOM 689 O O . GLY A 1 101 ? -0.419 6.377 7.316 1.00 86.75 101 GLY A O 1
ATOM 690 N N . LEU A 1 102 ? 1.482 5.187 7.220 1.00 89.44 102 LEU A N 1
ATOM 691 C CA . LEU A 1 102 ? 1.560 4.949 8.666 1.00 89.44 102 LEU A CA 1
ATOM 692 C C . LEU A 1 102 ? 1.739 6.250 9.454 1.00 89.44 102 LEU A C 1
ATOM 694 O O . LEU A 1 102 ? 1.073 6.446 10.471 1.00 89.44 102 LEU A O 1
ATOM 698 N N . ALA A 1 103 ? 2.595 7.156 8.973 1.00 89.12 103 ALA A N 1
ATOM 699 C CA . ALA A 1 103 ? 2.767 8.474 9.574 1.00 89.12 103 ALA A CA 1
ATOM 700 C C . ALA A 1 103 ? 1.452 9.268 9.556 1.00 89.12 103 ALA A C 1
ATOM 702 O O . ALA A 1 103 ? 1.084 9.852 10.571 1.00 89.12 103 ALA A O 1
ATOM 703 N N . ALA A 1 104 ? 0.710 9.232 8.445 1.00 85.88 104 ALA A N 1
ATOM 704 C CA . ALA A 1 104 ? -0.573 9.915 8.317 1.00 85.88 104 ALA A CA 1
ATOM 705 C C . ALA A 1 104 ? -1.635 9.377 9.292 1.00 85.88 104 ALA A C 1
ATOM 707 O O . ALA A 1 104 ? -2.320 10.172 9.925 1.00 85.88 104 ALA A O 1
ATOM 708 N N . VAL A 1 105 ? -1.750 8.052 9.457 1.00 86.88 105 VAL A N 1
ATOM 709 C CA . VAL A 1 105 ? -2.722 7.431 10.386 1.00 86.88 105 VAL A CA 1
ATOM 710 C C . VAL A 1 105 ? -2.328 7.620 11.855 1.00 86.88 105 VAL A C 1
ATOM 712 O O . VAL A 1 105 ? -3.190 7.645 12.728 1.00 86.88 105 VAL A O 1
ATOM 715 N N . SER A 1 106 ? -1.036 7.789 12.142 1.00 86.81 106 SER A N 1
ATOM 716 C CA . SER A 1 106 ? -0.550 8.065 13.502 1.00 86.81 106 SER A CA 1
ATOM 717 C C . SER A 1 106 ? -0.894 9.480 13.978 1.00 86.81 106 SER A C 1
ATOM 719 O O . SER A 1 106 ? -0.823 9.764 15.174 1.00 86.81 106 SER A O 1
ATOM 721 N N . LEU A 1 107 ? -1.257 10.383 13.060 1.00 85.75 107 LEU A N 1
ATOM 722 C CA . LEU A 1 107 ? -1.709 11.723 13.406 1.00 85.75 107 LEU A CA 1
ATOM 723 C C . LEU A 1 107 ? -3.188 11.678 13.825 1.00 85.75 107 LEU A C 1
ATOM 725 O O . LEU A 1 107 ? -4.022 11.189 13.065 1.00 85.75 107 LEU A O 1
ATOM 729 N N . PRO A 1 108 ? -3.567 12.265 14.974 1.00 78.94 108 PRO A N 1
ATOM 730 C CA . PRO A 1 108 ? -4.949 12.270 15.466 1.00 78.94 108 PRO A CA 1
ATOM 731 C C . PRO A 1 108 ? -5.875 13.238 14.693 1.00 78.94 108 PRO A C 1
ATOM 733 O O . PRO A 1 108 ? -6.876 13.714 15.223 1.00 78.94 108 PRO A O 1
ATOM 736 N N . LEU A 1 109 ? -5.547 13.569 13.440 1.00 79.12 109 LEU A N 1
ATOM 737 C CA . LEU A 1 109 ? -6.284 14.509 12.597 1.00 79.12 109 LEU A CA 1
ATOM 738 C C . LEU A 1 109 ? -7.315 13.765 11.742 1.00 79.12 109 LEU A C 1
ATOM 740 O O . LEU A 1 109 ? -7.050 13.377 10.606 1.00 79.12 109 LEU A O 1
ATOM 744 N N . GLN A 1 110 ? -8.522 13.598 12.280 1.00 76.00 110 GLN A N 1
ATOM 745 C CA . GLN A 1 110 ? -9.651 13.006 11.558 1.00 76.00 110 GLN A CA 1
ATOM 746 C C . GLN A 1 110 ? -10.428 14.086 10.799 1.00 76.00 110 GLN A C 1
ATOM 748 O O . GLN A 1 110 ? -11.451 14.595 11.252 1.00 76.00 110 GLN A O 1
ATOM 753 N N . LEU A 1 111 ? -9.910 14.478 9.636 1.00 80.88 111 LEU A N 1
ATOM 754 C CA . LEU A 1 111 ? -10.575 15.436 8.755 1.00 80.88 111 LEU A CA 1
ATOM 755 C C . LEU A 1 111 ? -11.426 14.681 7.715 1.00 80.88 111 LEU A C 1
ATOM 757 O O . LEU A 1 111 ? -10.867 13.937 6.908 1.00 80.88 111 LEU A O 1
ATOM 761 N N . PRO A 1 112 ? -12.754 14.890 7.660 1.00 81.94 112 PRO A N 1
ATOM 762 C CA . PRO A 1 112 ? -13.662 14.083 6.833 1.00 81.94 112 PRO A CA 1
ATOM 763 C C . PRO A 1 112 ? -13.426 14.221 5.320 1.00 81.94 112 PRO A C 1
ATOM 765 O O . PRO A 1 112 ? -13.821 13.354 4.547 1.00 81.94 112 PRO A O 1
ATOM 768 N N . TRP A 1 113 ? -12.760 15.290 4.880 1.00 82.31 113 TRP A N 1
ATOM 769 C CA . TRP A 1 113 ? -12.433 15.539 3.473 1.00 82.31 113 TRP A CA 1
ATOM 770 C C . TRP A 1 113 ? -11.058 14.992 3.053 1.00 82.31 113 TRP A C 1
ATOM 772 O O . TRP A 1 113 ? -10.789 14.869 1.858 1.00 82.31 113 TRP A O 1
ATOM 782 N N . VAL A 1 114 ? -10.183 14.635 4.001 1.00 80.31 114 VAL A N 1
ATOM 783 C CA . VAL A 1 114 ? -8.831 14.122 3.705 1.00 80.31 114 VAL A CA 1
ATOM 784 C C . VAL A 1 114 ? -8.844 12.835 2.870 1.00 80.31 114 VAL A C 1
ATOM 786 O O . VAL A 1 114 ? -8.054 12.762 1.926 1.00 80.31 114 VAL A O 1
ATOM 789 N N . PRO A 1 115 ? -9.746 11.860 3.100 1.00 80.00 115 PRO A N 1
ATOM 790 C CA . PRO A 1 115 ? -9.836 10.667 2.257 1.00 80.00 115 PRO A CA 1
ATOM 791 C C . PRO A 1 115 ? -10.138 10.982 0.786 1.00 80.00 115 PRO A C 1
ATOM 793 O O . PRO A 1 115 ? -9.643 10.290 -0.099 1.00 80.00 115 PRO A O 1
ATOM 796 N N . LEU A 1 116 ? -10.908 12.043 0.512 1.00 84.12 116 LEU A N 1
ATOM 797 C CA . LEU A 1 116 ? -11.189 12.510 -0.851 1.00 84.12 116 LEU A CA 1
ATOM 798 C C . LEU A 1 116 ? -10.003 13.266 -1.461 1.00 84.12 116 LEU A C 1
ATOM 800 O O . LEU A 1 116 ? -9.734 13.135 -2.654 1.00 84.12 116 LEU A O 1
ATOM 804 N N . ALA A 1 117 ? -9.279 14.043 -0.653 1.00 84.44 117 ALA A N 1
ATOM 805 C CA . ALA A 1 117 ? -8.120 14.803 -1.113 1.00 84.44 117 ALA A CA 1
ATOM 806 C C . ALA A 1 117 ? -6.894 13.916 -1.391 1.00 84.44 117 ALA A C 1
ATOM 808 O O . ALA A 1 117 ? -6.116 14.215 -2.296 1.00 84.44 117 ALA A O 1
ATOM 809 N N . ALA A 1 118 ? -6.726 12.817 -0.653 1.00 82.56 118 ALA A N 1
ATOM 810 C CA . ALA A 1 118 ? -5.590 11.906 -0.780 1.00 82.56 118 ALA A CA 1
ATOM 811 C C . ALA A 1 118 ? -5.351 11.383 -2.218 1.00 82.56 118 ALA A C 1
ATOM 813 O O . ALA A 1 118 ? -4.241 11.570 -2.726 1.00 82.56 118 ALA A O 1
ATOM 814 N N . PRO A 1 119 ? -6.335 10.788 -2.927 1.00 82.56 119 PRO A N 1
ATOM 815 C CA . PRO A 1 119 ? -6.122 10.322 -4.298 1.00 82.56 119 PRO A CA 1
ATOM 816 C C . PRO A 1 119 ? -5.791 11.469 -5.262 1.00 82.56 119 PRO A C 1
ATOM 818 O O . PRO A 1 119 ? -4.929 11.306 -6.125 1.00 82.56 119 PRO A O 1
ATOM 821 N N . LEU A 1 120 ? -6.400 12.649 -5.089 1.00 86.88 120 LEU A N 1
ATOM 822 C CA . LEU A 1 120 ? -6.098 13.830 -5.906 1.00 86.88 120 LEU A CA 1
ATOM 823 C C . LEU A 1 120 ? -4.662 14.321 -5.691 1.00 86.88 120 LEU A C 1
ATOM 825 O O . LEU A 1 120 ? -3.971 14.636 -6.658 1.00 86.88 120 LEU A O 1
ATOM 829 N N . ALA A 1 121 ? -4.191 14.339 -4.443 1.00 86.38 121 ALA A N 1
ATOM 830 C CA . ALA A 1 121 ? -2.819 14.706 -4.111 1.00 86.38 121 ALA A CA 1
ATOM 831 C C . ALA A 1 121 ? -1.806 13.741 -4.746 1.00 86.38 121 ALA A C 1
ATOM 833 O O . ALA A 1 121 ? -0.809 14.184 -5.315 1.00 86.38 121 ALA A O 1
ATOM 834 N N . VAL A 1 122 ? -2.081 12.432 -4.720 1.00 86.50 122 VAL A N 1
ATOM 835 C CA . VAL A 1 122 ? -1.234 11.427 -5.383 1.00 86.50 122 VAL A CA 1
ATOM 836 C C . VAL A 1 122 ? -1.207 11.647 -6.897 1.00 86.50 122 VAL A C 1
ATOM 838 O O . VAL A 1 122 ? -0.127 11.655 -7.484 1.00 86.50 122 VAL A O 1
ATOM 841 N N . ILE A 1 123 ? -2.359 11.887 -7.535 1.00 87.12 123 ILE A N 1
ATOM 842 C CA . ILE A 1 123 ? -2.427 12.189 -8.975 1.00 87.12 123 ILE A CA 1
ATOM 843 C C . ILE A 1 123 ? -1.612 13.444 -9.303 1.00 87.12 123 ILE A C 1
ATOM 845 O O . ILE A 1 123 ? -0.833 13.433 -10.255 1.00 87.12 123 ILE A O 1
ATOM 849 N N . ALA A 1 124 ? -1.743 14.503 -8.502 1.00 89.50 124 ALA A N 1
ATOM 850 C CA . ALA A 1 124 ? -0.991 15.739 -8.686 1.00 89.50 124 ALA A CA 1
ATOM 851 C C . ALA A 1 124 ? 0.524 15.513 -8.554 1.00 89.50 124 ALA A C 1
ATOM 853 O O . ALA A 1 124 ? 1.286 15.990 -9.392 1.00 89.50 124 ALA A O 1
ATOM 854 N N . LEU A 1 125 ? 0.966 14.741 -7.557 1.00 88.56 125 LEU A N 1
ATOM 855 C CA . LEU A 1 125 ? 2.375 14.379 -7.379 1.00 88.56 125 LEU A CA 1
ATOM 856 C C . LEU A 1 125 ? 2.909 13.566 -8.561 1.00 88.56 125 LEU A C 1
ATOM 858 O O . LEU A 1 125 ? 3.993 13.861 -9.061 1.00 88.56 125 LEU A O 1
ATOM 862 N N . VAL A 1 126 ? 2.147 12.583 -9.046 1.00 86.06 126 VAL A N 1
ATOM 863 C CA . VAL A 1 126 ? 2.522 11.780 -10.221 1.00 86.06 126 VAL A CA 1
ATOM 864 C C . VAL A 1 126 ? 2.589 12.651 -11.474 1.00 86.06 126 VAL A C 1
ATOM 866 O O . VAL A 1 126 ? 3.539 12.532 -12.249 1.00 86.06 126 VAL A O 1
ATOM 869 N N . ALA A 1 127 ? 1.635 13.560 -11.673 1.00 88.31 127 ALA A N 1
ATOM 870 C CA . ALA A 1 127 ? 1.650 14.508 -12.783 1.00 88.31 127 ALA A CA 1
ATOM 871 C C . ALA A 1 127 ? 2.871 15.439 -12.713 1.00 88.31 127 ALA A C 1
ATOM 873 O O . ALA A 1 127 ? 3.548 15.649 -13.717 1.00 88.31 127 ALA A O 1
ATOM 874 N N . LEU A 1 128 ? 3.207 15.945 -11.523 1.00 88.81 128 LEU A N 1
ATOM 875 C CA . LEU A 1 128 ? 4.354 16.827 -11.317 1.00 88.81 128 LEU A CA 1
ATOM 876 C C . LEU A 1 128 ? 5.686 16.095 -11.538 1.00 88.81 128 LEU A C 1
ATOM 878 O O . LEU A 1 128 ? 6.568 16.612 -12.219 1.00 88.81 128 LEU A O 1
ATOM 882 N N . ALA A 1 129 ? 5.810 14.875 -11.011 1.00 88.19 129 ALA A N 1
ATOM 883 C CA . ALA A 1 129 ? 6.995 14.036 -11.166 1.00 88.19 129 ALA A CA 1
ATOM 884 C C . ALA A 1 129 ? 7.186 13.554 -12.613 1.00 88.19 129 ALA A C 1
ATOM 886 O O . ALA A 1 129 ? 8.317 13.411 -13.075 1.00 88.19 129 ALA A O 1
ATOM 887 N N . SER A 1 130 ? 6.089 13.318 -13.340 1.00 89.25 130 SER A N 1
ATOM 888 C CA . SER A 1 130 ? 6.130 12.887 -14.741 1.00 89.25 130 SER A CA 1
ATOM 889 C C . SER A 1 130 ? 6.212 14.046 -15.739 1.00 89.25 130 SER A C 1
ATOM 891 O O . SER A 1 130 ? 6.597 13.828 -16.885 1.00 89.25 130 SER A O 1
ATOM 893 N N . ARG A 1 131 ? 5.943 15.286 -15.310 1.00 87.00 131 ARG A N 1
ATOM 894 C CA . ARG A 1 131 ? 6.020 16.517 -16.115 1.00 87.00 131 ARG A CA 1
ATOM 895 C C . ARG A 1 131 ? 7.223 16.599 -17.076 1.00 87.00 131 ARG A C 1
ATOM 897 O O . ARG A 1 131 ? 6.980 16.891 -18.250 1.00 87.00 131 ARG A O 1
ATOM 904 N N . PRO A 1 132 ? 8.485 16.341 -16.665 1.00 86.25 132 PRO A N 1
ATOM 905 C CA . PRO A 1 132 ? 9.636 16.449 -17.570 1.00 86.25 132 PRO A CA 1
ATOM 906 C C . PRO A 1 132 ? 9.581 15.500 -18.776 1.00 86.25 132 PRO A C 1
ATOM 908 O O . PRO A 1 132 ? 10.206 15.783 -19.791 1.00 86.25 132 PRO A O 1
ATOM 911 N N . PHE A 1 133 ? 8.817 14.407 -18.711 1.00 83.75 133 PHE A N 1
ATOM 912 C CA . PHE A 1 133 ? 8.706 13.443 -19.809 1.00 83.75 133 PHE A CA 1
ATOM 913 C C . PHE A 1 133 ? 7.697 13.853 -20.893 1.00 83.75 133 PHE A C 1
ATOM 915 O O . PHE A 1 133 ? 7.732 13.292 -21.988 1.00 83.75 133 PHE A O 1
ATOM 922 N N . TRP A 1 134 ? 6.816 14.821 -20.611 1.00 83.12 134 TRP A N 1
ATOM 923 C CA . TRP A 1 134 ? 5.733 15.220 -21.523 1.00 83.12 134 TRP A CA 1
ATOM 924 C C . TRP A 1 134 ? 5.807 16.683 -21.973 1.00 83.12 134 TRP A C 1
ATOM 926 O O . TRP A 1 134 ? 5.268 17.010 -23.020 1.00 83.12 134 TRP A O 1
ATOM 936 N N . VAL A 1 135 ? 6.478 17.560 -21.217 1.00 74.75 135 VAL A N 1
ATOM 937 C CA . VAL A 1 135 ? 6.587 19.003 -21.532 1.00 74.75 135 VAL A CA 1
ATOM 938 C C . VAL A 1 135 ? 7.672 19.310 -22.585 1.00 74.75 135 VAL A C 1
ATOM 940 O O . VAL A 1 135 ? 7.761 20.434 -23.062 1.00 74.75 135 VAL A O 1
ATOM 943 N N . GLY A 1 136 ? 8.480 18.319 -22.980 1.00 62.84 136 GLY A N 1
ATOM 944 C CA . GLY A 1 136 ? 9.568 18.462 -23.959 1.00 62.84 136 GLY A CA 1
ATOM 945 C C . GLY A 1 136 ? 9.313 17.871 -25.354 1.00 62.84 136 GLY A C 1
ATOM 946 O O . GLY A 1 136 ? 10.290 17.528 -26.016 1.00 62.84 136 GLY A O 1
ATOM 947 N N . ARG A 1 137 ? 8.056 17.690 -25.787 1.00 52.31 137 ARG A N 1
ATOM 948 C CA . ARG A 1 137 ? 7.708 17.325 -27.176 1.00 52.31 137 ARG A CA 1
ATOM 949 C C . ARG A 1 137 ? 7.010 18.468 -27.890 1.00 52.31 137 ARG A C 1
ATOM 951 O O . ARG A 1 137 ? 6.113 19.065 -27.259 1.00 52.31 137 ARG A O 1
#

pLDDT: mean 81.54, std 7.22, range [52.31, 91.56]